Protein AF-A0A816VM87-F1 (afdb_monomer_lite)

Foldseek 3Di:
DPPPDDDDDAWDFDDDVDPDPGDIDGDDDDDPDDPDPCVPPDDPVCPPPD

Organism: NCBI:txid392030

Structure (mmCIF, N/CA/C/O backbone):
data_AF-A0A816VM87-F1
#
_entry.id   AF-A0A816VM87-F1
#
loop_
_atom_site.group_PDB
_atom_site.id
_atom_site.type_symbol
_atom_site.label_atom_id
_atom_site.label_alt_id
_atom_site.label_comp_id
_atom_site.label_asym_id
_atom_site.label_entity_id
_atom_site.label_seq_id
_atom_site.pdbx_PDB_ins_code
_atom_site.Cartn_x
_atom_site.Cartn_y
_atom_site.Cartn_z
_atom_site.occupancy
_atom_site.B_iso_or_equiv
_atom_site.auth_seq_id
_atom_site.auth_comp_id
_atom_site.auth_asym_id
_atom_site.auth_atom_id
_atom_site.pdbx_PDB_model_num
ATOM 1 N N . VAL A 1 1 ? -13.389 -5.568 20.977 1.00 40.44 1 VAL A N 1
ATOM 2 C CA . VAL A 1 1 ? -13.756 -6.710 20.108 1.00 40.44 1 VAL A C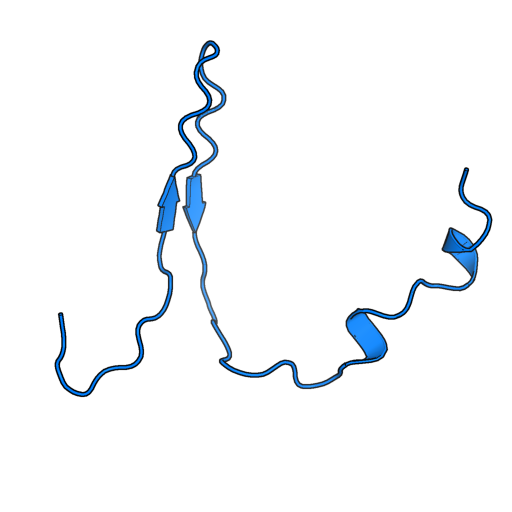A 1
ATOM 3 C C . VAL A 1 1 ? -15.243 -6.598 19.815 1.00 40.44 1 VAL A C 1
ATOM 5 O O . VAL A 1 1 ? -16.035 -6.872 20.708 1.00 40.44 1 VAL A O 1
ATOM 8 N N . SER A 1 2 ? -15.635 -6.102 18.641 1.00 46.50 2 SER A N 1
ATOM 9 C CA . SER A 1 2 ? -17.015 -6.255 18.163 1.00 46.50 2 SER A CA 1
ATOM 10 C C . SER A 1 2 ? -17.136 -7.669 17.598 1.00 46.50 2 SER A C 1
ATOM 12 O O . SER A 1 2 ? -16.270 -8.108 16.848 1.00 46.50 2 SER A O 1
ATOM 14 N N . ARG A 1 3 ? -18.153 -8.425 18.020 1.00 53.22 3 ARG A N 1
ATOM 15 C CA . ARG A 1 3 ? -18.329 -9.816 17.569 1.00 53.22 3 ARG A CA 1
ATOM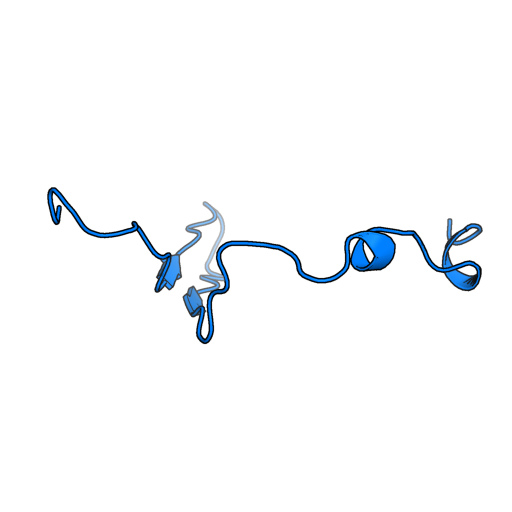 16 C C . ARG A 1 3 ? -18.867 -9.934 16.138 1.00 53.22 3 ARG A C 1
ATOM 18 O O . ARG A 1 3 ? -18.735 -11.002 15.564 1.00 53.22 3 ARG A O 1
ATOM 25 N N . ASP A 1 4 ? -19.322 -8.826 15.549 1.00 67.12 4 ASP A N 1
ATOM 26 C CA . ASP A 1 4 ? -19.873 -8.7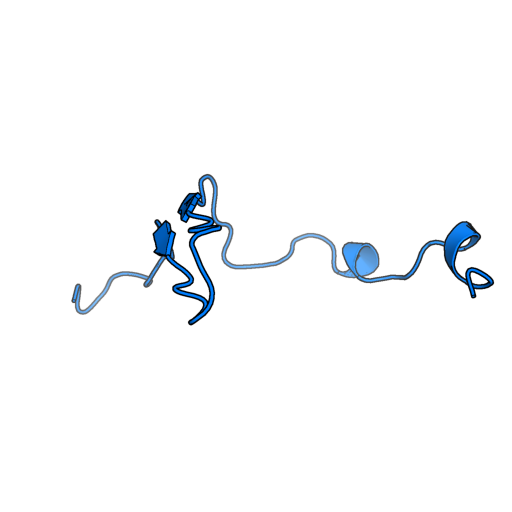63 14.186 1.00 67.12 4 ASP A CA 1
ATOM 27 C C . ASP A 1 4 ? -19.280 -7.616 13.336 1.00 67.12 4 ASP A C 1
ATOM 29 O O . ASP A 1 4 ? -19.793 -7.296 12.267 1.00 67.12 4 ASP A O 1
ATOM 33 N N . GLY A 1 5 ? -18.218 -6.946 13.806 1.00 64.75 5 GLY A N 1
ATOM 34 C CA . GLY A 1 5 ? -17.611 -5.812 13.100 1.00 64.75 5 GLY A CA 1
ATOM 35 C C . GLY A 1 5 ? -16.303 -6.185 12.411 1.00 64.75 5 GLY A C 1
ATOM 36 O O . GLY A 1 5 ? -15.456 -6.854 12.998 1.00 64.75 5 GLY A O 1
ATOM 37 N N . LEU A 1 6 ? -16.117 -5.716 11.176 1.00 69.44 6 LEU A N 1
ATOM 38 C CA . LEU A 1 6 ? -14.836 -5.795 10.474 1.00 69.44 6 LEU A CA 1
ATOM 39 C C . LEU A 1 6 ? -13.751 -5.078 11.294 1.00 69.44 6 LEU A C 1
ATOM 41 O O . LEU A 1 6 ? -13.898 -3.910 11.654 1.00 69.44 6 LEU A O 1
ATOM 45 N N . CYS A 1 7 ? -12.652 -5.773 11.584 1.00 73.75 7 CYS A N 1
ATOM 46 C CA . CYS A 1 7 ? -11.475 -5.166 12.199 1.00 73.75 7 CYS A CA 1
ATOM 47 C C . CYS A 1 7 ? -10.780 -4.264 11.171 1.00 73.75 7 CYS A C 1
ATOM 49 O O . CYS A 1 7 ? -10.101 -4.761 10.276 1.00 73.75 7 CYS A O 1
ATOM 51 N N . VAL A 1 8 ? -10.947 -2.948 11.307 1.00 76.69 8 VAL A N 1
ATOM 52 C CA . VAL A 1 8 ? -10.297 -1.945 10.452 1.00 76.69 8 VAL A CA 1
ATOM 53 C C . VAL A 1 8 ? -9.109 -1.333 11.202 1.00 76.69 8 VAL A C 1
ATOM 55 O O . VAL A 1 8 ? -9.271 -0.914 12.352 1.00 76.69 8 VAL A O 1
ATOM 58 N N . PRO A 1 9 ? -7.906 -1.280 10.604 1.00 72.88 9 PRO A N 1
ATOM 59 C CA . PRO A 1 9 ? -6.756 -0.643 11.236 1.00 72.88 9 PRO A CA 1
ATOM 60 C C . PRO A 1 9 ? -6.941 0.884 11.291 1.00 72.88 9 PRO A C 1
ATOM 62 O O . PRO A 1 9 ? -7.162 1.518 10.264 1.00 72.88 9 PRO A O 1
ATOM 65 N N . LEU A 1 10 ? -6.817 1.480 12.482 1.00 72.44 10 LEU A N 1
ATOM 66 C CA . LEU A 1 10 ? -6.915 2.938 12.687 1.00 72.44 10 LEU A CA 1
ATOM 67 C C . LEU A 1 10 ? -5.543 3.596 12.886 1.00 72.44 10 LEU A C 1
ATOM 69 O O . LEU A 1 10 ? -5.234 4.621 12.283 1.00 72.44 10 LEU A O 1
ATOM 73 N N . THR A 1 11 ? -4.699 3.002 13.732 1.00 71.50 11 THR A N 1
ATOM 74 C CA . THR A 1 11 ? -3.362 3.526 14.030 1.00 71.50 11 THR A CA 1
ATOM 75 C C . THR A 1 11 ? -2.399 2.378 14.281 1.00 71.50 11 THR A C 1
ATOM 77 O O . THR A 1 11 ? -2.708 1.457 15.042 1.00 71.50 11 THR A O 1
ATOM 80 N N . ARG A 1 12 ? -1.214 2.441 13.666 1.00 63.81 12 ARG A N 1
ATOM 81 C CA . ARG A 1 12 ? -0.114 1.507 13.929 1.00 63.81 12 ARG A CA 1
ATOM 82 C C . ARG A 1 12 ? 1.100 2.279 14.429 1.00 63.81 12 ARG A C 1
ATOM 84 O O . ARG A 1 12 ? 1.642 3.116 13.713 1.00 63.81 12 ARG A O 1
ATOM 91 N N . ASN A 1 13 ? 1.539 1.948 15.641 1.00 63.38 13 ASN A N 1
ATOM 92 C CA . ASN A 1 13 ? 2.786 2.443 16.214 1.00 63.38 13 ASN A CA 1
ATOM 93 C C . ASN A 1 13 ? 3.869 1.378 16.040 1.00 63.38 13 ASN A C 1
ATOM 95 O O . ASN A 1 13 ? 3.763 0.292 16.610 1.00 63.38 13 ASN A O 1
ATOM 99 N N . ASN A 1 14 ? 4.907 1.685 15.263 1.00 63.34 14 ASN A N 1
ATOM 100 C CA . ASN A 1 14 ? 6.090 0.834 15.175 1.00 63.34 14 ASN A CA 1
ATOM 101 C C . ASN A 1 14 ? 7.155 1.366 16.140 1.00 63.34 14 ASN A C 1
ATOM 103 O O . ASN A 1 14 ? 7.755 2.412 15.904 1.00 63.34 14 ASN A O 1
ATOM 107 N N . LEU A 1 15 ? 7.383 0.635 17.232 1.00 56.28 15 LEU A N 1
ATOM 108 C CA . LEU A 1 15 ? 8.489 0.891 18.151 1.00 56.28 15 LEU A CA 1
ATOM 109 C C . LEU A 1 15 ? 9.725 0.166 17.614 1.00 56.28 15 LEU A C 1
ATOM 111 O O . LEU A 1 15 ? 9.857 -1.046 17.767 1.00 56.28 15 LEU A O 1
ATOM 115 N N . ILE A 1 16 ? 10.611 0.895 16.941 1.00 57.94 16 ILE A N 1
ATOM 116 C CA . ILE A 1 16 ? 11.929 0.376 16.564 1.00 57.94 16 ILE A CA 1
ATOM 117 C C . ILE A 1 16 ? 12.842 0.573 17.779 1.00 57.94 16 ILE A C 1
ATOM 119 O O . ILE A 1 16 ? 12.846 1.645 18.377 1.00 57.94 16 ILE A O 1
ATOM 123 N N . SER A 1 17 ? 13.602 -0.453 18.171 1.00 55.62 17 SER A N 1
ATOM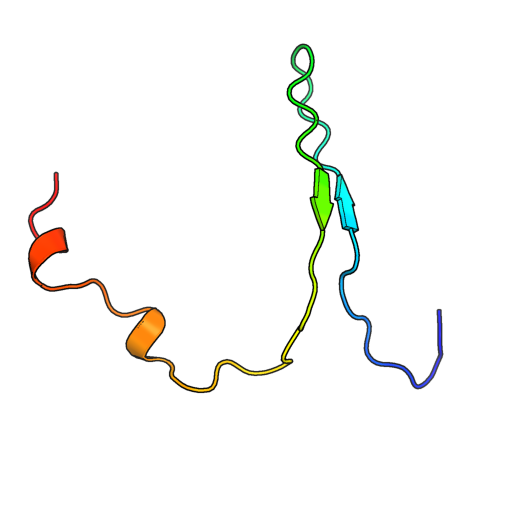 124 C CA . SER A 1 17 ? 14.457 -0.467 19.374 1.00 55.62 17 SER A CA 1
ATOM 125 C C . SER A 1 17 ? 15.715 0.418 19.274 1.00 55.62 17 SER A C 1
ATOM 127 O O . SER A 1 17 ? 16.739 0.115 19.884 1.00 55.62 17 SER A O 1
ATOM 129 N N . GLN A 1 18 ? 15.668 1.488 18.481 1.00 59.06 18 GLN A N 1
ATOM 130 C CA . GLN A 1 18 ? 16.733 2.475 18.297 1.00 59.06 18 GLN A CA 1
ATOM 131 C C . GLN A 1 18 ? 16.151 3.892 18.490 1.00 59.06 18 GLN A C 1
ATOM 133 O O . GLN A 1 18 ? 14.955 4.082 18.263 1.00 59.06 18 GLN A O 1
ATOM 138 N N . PRO A 1 19 ? 16.936 4.870 18.987 1.00 52.53 19 PRO A N 1
ATOM 139 C CA . PRO A 1 19 ? 16.419 6.143 19.511 1.00 52.53 19 PRO A CA 1
ATOM 140 C C . PRO A 1 19 ? 15.621 6.928 18.448 1.00 52.53 19 PRO A C 1
ATOM 142 O O . PRO A 1 19 ? 15.889 6.794 17.255 1.00 52.53 19 PRO A O 1
ATOM 145 N N . PRO A 1 20 ? 14.579 7.683 18.845 1.00 55.62 20 PRO A N 1
ATOM 146 C CA . PRO A 1 20 ? 13.227 7.410 18.377 1.00 55.62 20 PRO A CA 1
ATOM 147 C C . PRO A 1 20 ? 12.913 8.108 17.054 1.00 55.62 20 PRO A C 1
ATOM 149 O O . PRO A 1 20 ? 12.728 9.320 17.001 1.00 55.62 20 PRO A O 1
ATOM 152 N N . LEU A 1 21 ? 12.713 7.313 16.008 1.00 50.78 21 LEU A N 1
ATOM 153 C CA . LEU A 1 21 ? 11.766 7.645 14.946 1.00 50.78 21 LEU A CA 1
ATOM 154 C C . LEU A 1 21 ? 10.513 6.806 15.194 1.00 50.78 21 LEU A C 1
ATOM 156 O O . LEU A 1 21 ? 10.282 5.781 14.553 1.00 50.78 21 LEU A O 1
ATOM 160 N N . THR A 1 22 ? 9.725 7.202 16.195 1.00 57.50 22 THR A N 1
ATOM 161 C CA . THR A 1 22 ? 8.391 6.630 16.387 1.00 57.50 22 THR A CA 1
ATOM 162 C C . THR A 1 22 ? 7.508 7.144 15.256 1.00 57.50 22 THR A C 1
ATOM 164 O O . THR A 1 22 ? 6.911 8.212 15.359 1.00 57.50 22 THR A O 1
ATOM 167 N N . ASN A 1 23 ? 7.440 6.396 14.157 1.00 64.19 23 ASN A N 1
ATOM 168 C CA . ASN A 1 23 ? 6.516 6.697 13.071 1.00 64.19 23 ASN A CA 1
ATOM 169 C C . ASN A 1 23 ? 5.133 6.159 13.449 1.00 64.19 23 ASN A C 1
ATOM 171 O O . ASN A 1 23 ? 4.917 4.944 13.496 1.00 64.19 23 ASN A O 1
ATOM 175 N N . ALA A 1 24 ? 4.208 7.073 13.737 1.00 67.25 24 ALA A N 1
ATOM 176 C CA . ALA A 1 24 ? 2.790 6.768 13.853 1.00 67.25 24 ALA A CA 1
ATOM 177 C C . ALA A 1 24 ? 2.143 6.918 12.472 1.00 67.25 24 ALA A C 1
ATOM 179 O O . ALA A 1 24 ? 2.217 7.983 11.860 1.00 67.25 24 ALA A O 1
ATOM 180 N N . ILE A 1 25 ? 1.516 5.852 11.980 1.00 72.12 25 ILE A N 1
ATOM 181 C CA . ILE A 1 25 ? 0.753 5.879 10.727 1.00 72.12 25 ILE A CA 1
ATOM 182 C C . ILE A 1 25 ? -0.728 5.825 11.090 1.00 72.12 25 ILE A C 1
ATOM 184 O O . ILE A 1 25 ? -1.161 4.906 11.792 1.00 72.12 25 ILE A O 1
ATOM 188 N N . THR A 1 26 ? -1.484 6.812 10.609 1.00 76.12 26 THR A N 1
ATOM 189 C CA . THR A 1 26 ? -2.946 6.863 10.729 1.00 76.12 26 THR A CA 1
ATOM 190 C C . THR A 1 26 ? -3.549 6.496 9.383 1.00 76.12 26 THR A C 1
ATOM 192 O O . THR A 1 26 ? -3.187 7.090 8.370 1.00 76.12 26 THR A O 1
ATOM 195 N N . THR A 1 27 ? -4.446 5.516 9.367 1.00 74.88 27 THR A N 1
ATOM 196 C CA . THR A 1 27 ? -5.175 5.103 8.164 1.00 74.88 27 THR A CA 1
ATOM 197 C C . THR A 1 27 ? -6.576 5.699 8.178 1.00 74.88 27 THR A C 1
ATOM 199 O O . THR A 1 27 ? -7.364 5.416 9.080 1.00 74.88 27 THR A O 1
ATOM 202 N N . THR A 1 28 ? -6.890 6.502 7.163 1.00 80.12 28 THR A N 1
ATOM 203 C CA . THR A 1 28 ? -8.256 6.923 6.823 1.00 80.12 28 THR A CA 1
ATOM 204 C C . THR A 1 28 ? -8.685 6.210 5.538 1.00 80.12 28 THR A C 1
ATOM 206 O O . THR A 1 28 ? -7.836 5.735 4.788 1.00 80.12 28 THR A O 1
ATOM 209 N N . ASP A 1 29 ? -9.994 6.071 5.308 1.00 81.62 29 ASP A N 1
ATOM 210 C CA . ASP A 1 29 ? -10.544 5.601 4.021 1.00 81.62 29 ASP A CA 1
ATOM 211 C C . ASP A 1 29 ? -10.164 4.160 3.627 1.00 81.62 29 ASP A C 1
ATOM 213 O O . ASP A 1 29 ? -9.967 3.833 2.459 1.00 81.62 29 ASP A O 1
ATOM 217 N N . PHE A 1 30 ? -10.085 3.264 4.616 1.00 79.25 30 PHE A N 1
ATOM 218 C CA . PHE A 1 30 ? -9.822 1.846 4.373 1.00 79.25 30 PHE A CA 1
ATOM 219 C C . PHE A 1 30 ? -10.910 1.212 3.495 1.00 79.25 30 PHE A C 1
ATOM 221 O O . PHE A 1 30 ? -12.081 1.151 3.878 1.00 79.25 30 PHE A O 1
ATOM 228 N N . GLN A 1 31 ? -10.490 0.653 2.362 1.00 82.38 31 GLN A N 1
ATOM 229 C CA . GLN A 1 31 ? -11.311 -0.209 1.524 1.00 82.38 31 GLN A CA 1
ATOM 230 C C . GLN A 1 31 ? -10.830 -1.664 1.656 1.00 82.38 31 GLN A C 1
ATOM 232 O O . GLN A 1 31 ? -9.632 -1.931 1.573 1.00 82.38 31 GLN A O 1
ATOM 237 N N . PRO A 1 32 ? -11.736 -2.636 1.872 1.00 76.19 32 PRO A N 1
ATOM 238 C CA . PRO A 1 32 ? -11.364 -4.025 2.152 1.00 76.19 32 PRO A CA 1
ATOM 239 C C . PRO A 1 32 ? -10.839 -4.791 0.930 1.00 76.19 32 PRO A C 1
ATOM 241 O O . PRO A 1 32 ? -10.366 -5.918 1.077 1.00 76.19 32 PRO A O 1
ATOM 244 N N . LYS A 1 33 ? -10.962 -4.226 -0.272 1.00 82.75 33 LYS A N 1
ATOM 245 C CA . LYS A 1 33 ? -10.511 -4.821 -1.529 1.00 82.75 33 LYS A CA 1
ATOM 246 C C . LYS A 1 33 ? -9.696 -3.795 -2.301 1.00 82.75 33 LYS A C 1
ATOM 248 O O . LYS A 1 33 ? -9.916 -2.599 -2.161 1.00 82.75 33 LYS A O 1
ATOM 253 N N . VAL A 1 34 ? -8.763 -4.293 -3.101 1.00 86.25 34 VAL A N 1
ATOM 254 C CA . VAL A 1 34 ? -8.056 -3.490 -4.095 1.00 86.25 34 VAL A CA 1
ATOM 255 C C . VAL A 1 34 ? -8.917 -3.480 -5.354 1.00 86.25 34 VAL A C 1
ATOM 257 O O . VAL A 1 34 ? -9.211 -4.551 -5.887 1.00 86.25 34 VAL A O 1
ATOM 260 N N . ASP A 1 35 ? -9.341 -2.295 -5.790 1.00 87.88 35 ASP A N 1
ATOM 261 C CA . ASP A 1 35 ? -10.235 -2.139 -6.946 1.00 87.88 35 ASP A CA 1
ATOM 262 C C . ASP A 1 35 ? -9.535 -2.441 -8.280 1.00 87.88 35 ASP A C 1
ATOM 264 O O . ASP A 1 35 ? -10.144 -3.018 -9.179 1.00 87.88 35 ASP A O 1
ATOM 268 N N . ASP A 1 36 ? -8.247 -2.107 -8.393 1.00 92.06 36 ASP A N 1
ATOM 269 C CA . ASP A 1 36 ? -7.431 -2.356 -9.582 1.00 92.06 36 ASP A CA 1
ATOM 270 C C . ASP A 1 36 ? -6.123 -3.077 -9.202 1.00 92.06 36 ASP A C 1
ATOM 272 O O . ASP A 1 36 ? -5.240 -2.464 -8.594 1.00 92.06 36 ASP A O 1
ATOM 276 N N . PRO A 1 37 ? -5.963 -4.374 -9.529 1.00 88.69 37 PRO A N 1
ATOM 277 C CA . PRO A 1 37 ? -4.762 -5.132 -9.184 1.00 88.69 37 PRO A CA 1
ATOM 278 C C . PRO A 1 37 ? -3.509 -4.669 -9.943 1.00 88.69 37 PRO A C 1
ATOM 280 O O . PRO A 1 37 ? -2.405 -4.962 -9.482 1.00 88.69 37 PRO A O 1
ATOM 283 N N . SER A 1 38 ? -3.652 -3.931 -11.053 1.00 91.88 38 SER A N 1
ATOM 284 C CA . SER A 1 38 ? -2.512 -3.427 -11.835 1.00 91.88 38 SER A CA 1
ATOM 285 C C . SER A 1 38 ? -1.683 -2.378 -11.087 1.00 91.88 38 SER A C 1
ATOM 287 O O . SER A 1 38 ? -0.543 -2.115 -11.457 1.00 91.88 38 SER A O 1
ATOM 289 N N . ILE A 1 39 ? -2.187 -1.839 -9.967 1.00 88.62 39 ILE A N 1
ATOM 290 C CA . ILE A 1 39 ? -1.408 -0.972 -9.068 1.00 88.62 39 ILE A CA 1
ATOM 291 C C . ILE A 1 39 ? -0.163 -1.666 -8.491 1.00 88.62 39 ILE A C 1
ATOM 293 O O . ILE A 1 39 ? 0.757 -1.003 -8.014 1.00 88.62 39 ILE A O 1
ATOM 297 N N . LEU A 1 40 ? -0.137 -3.003 -8.513 1.00 88.06 40 LEU A N 1
ATOM 298 C CA . LEU A 1 40 ? 1.009 -3.808 -8.098 1.00 88.06 40 LEU A CA 1
ATOM 299 C C . LEU A 1 40 ? 1.989 -4.085 -9.249 1.00 88.06 40 LEU A C 1
ATOM 301 O O . LEU A 1 40 ? 3.085 -4.591 -8.996 1.00 88.06 40 LEU A O 1
ATOM 305 N N . ASP A 1 41 ? 1.624 -3.768 -10.494 1.00 91.69 41 ASP A N 1
ATOM 306 C CA . ASP A 1 41 ? 2.497 -3.959 -11.645 1.00 91.69 41 ASP A CA 1
ATOM 307 C C . ASP A 1 41 ? 3.616 -2.915 -11.633 1.00 91.69 41 ASP A C 1
ATOM 309 O O . ASP A 1 41 ? 3.392 -1.713 -11.502 1.00 91.69 41 ASP A O 1
ATOM 313 N N . ILE A 1 42 ? 4.854 -3.378 -11.803 1.00 88.38 42 ILE A N 1
ATOM 314 C CA . 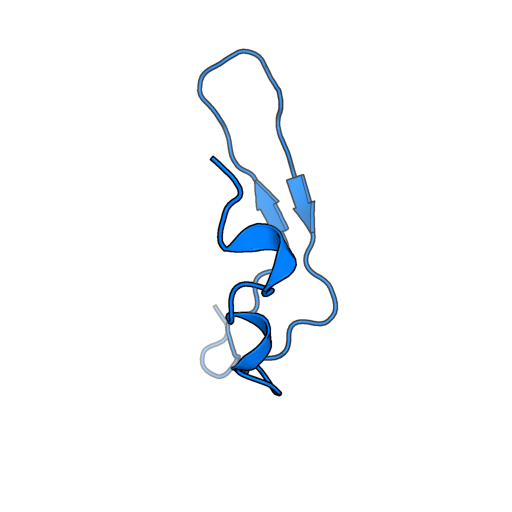ILE A 1 42 ? 6.018 -2.492 -11.847 1.00 88.38 42 ILE A CA 1
ATOM 315 C C . ILE A 1 42 ? 5.964 -1.667 -13.144 1.00 88.38 42 ILE A C 1
ATOM 317 O O . ILE A 1 42 ? 6.004 -2.257 -14.238 1.00 88.38 42 ILE A O 1
ATOM 321 N N . PRO A 1 43 ? 5.936 -0.320 -13.058 1.00 88.25 43 PRO A N 1
ATOM 322 C CA . PRO A 1 43 ? 5.952 0.545 -14.229 1.00 88.25 43 PRO A CA 1
ATOM 323 C C . PRO A 1 43 ? 7.151 0.249 -15.129 1.00 88.25 43 PRO A C 1
ATOM 325 O O . PRO A 1 43 ? 8.235 -0.092 -14.654 1.00 88.25 43 PRO A O 1
ATOM 328 N N . ALA A 1 44 ? 6.978 0.398 -16.444 1.00 86.56 44 ALA A N 1
ATOM 329 C CA . ALA A 1 44 ? 8.029 0.088 -17.417 1.00 86.56 44 ALA A CA 1
ATOM 330 C C . ALA A 1 44 ? 9.333 0.869 -17.165 1.00 86.56 44 ALA A C 1
ATOM 332 O O . ALA A 1 44 ? 10.419 0.324 -17.345 1.00 86.56 44 ALA A O 1
ATOM 333 N N . GLU A 1 45 ? 9.214 2.107 -16.687 1.00 87.00 45 GLU A N 1
ATOM 334 C CA . GLU A 1 45 ? 10.319 2.978 -16.267 1.00 87.00 45 GLU A CA 1
ATOM 335 C C . GLU A 1 45 ? 11.150 2.411 -15.104 1.00 87.00 45 GLU A C 1
ATOM 337 O O . GLU A 1 45 ? 12.359 2.622 -15.053 1.00 87.00 45 GLU A O 1
ATOM 342 N N . CYS A 1 46 ? 10.540 1.615 -14.225 1.00 85.12 46 CYS A N 1
ATOM 343 C CA . CYS A 1 4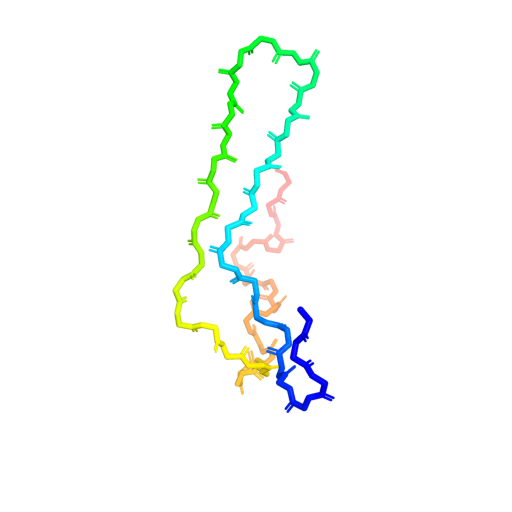6 ? 11.200 0.999 -13.075 1.00 85.12 46 CYS A CA 1
ATOM 344 C C . CYS A 1 46 ? 11.776 -0.393 -13.383 1.00 85.12 46 CYS A C 1
ATOM 346 O O . CYS A 1 46 ? 12.467 -0.961 -12.542 1.00 85.12 46 CYS A O 1
ATOM 348 N N . LYS A 1 47 ? 11.533 -0.961 -14.576 1.00 78.50 47 LYS A N 1
ATOM 349 C CA . LYS A 1 47 ? 11.970 -2.333 -14.918 1.00 78.50 47 LYS A CA 1
ATOM 350 C C . LYS A 1 47 ? 13.487 -2.501 -15.005 1.00 78.50 47 LYS A C 1
ATOM 352 O O . LYS A 1 47 ? 13.969 -3.621 -14.895 1.00 78.50 47 LYS A O 1
ATOM 357 N N . ASN A 1 48 ? 14.217 -1.402 -15.185 1.00 80.81 48 ASN A N 1
ATOM 358 C CA . ASN A 1 48 ? 15.679 -1.385 -15.269 1.00 80.81 48 ASN A CA 1
ATOM 359 C C . ASN A 1 48 ? 16.323 -0.531 -14.162 1.00 80.81 48 ASN A C 1
ATOM 361 O O . ASN A 1 48 ? 17.504 -0.201 -14.266 1.00 80.81 48 ASN A O 1
ATOM 365 N N . ALA A 1 49 ? 15.555 -0.135 -13.140 1.00 68.19 49 ALA A N 1
ATOM 366 C CA . ALA A 1 49 ? 16.090 0.570 -11.983 1.00 68.19 49 ALA A CA 1
ATOM 367 C C . ALA A 1 49 ? 16.869 -0.436 -11.124 1.00 68.19 49 ALA A C 1
ATOM 369 O O . ALA A 1 49 ? 16.275 -1.283 -10.458 1.00 68.19 49 ALA A O 1
ATOM 370 N N . VAL A 1 50 ? 18.198 -0.380 -11.226 1.00 60.59 50 VAL A N 1
ATOM 371 C CA . VAL A 1 50 ? 19.141 -1.088 -10.348 1.00 60.59 50 VAL A CA 1
ATOM 372 C C . VAL A 1 50 ? 19.357 -0.268 -9.086 1.00 60.59 50 VAL A C 1
ATOM 374 O O . VAL A 1 50 ? 19.590 0.954 -9.231 1.00 60.59 50 VAL A O 1
#

Radius of gyration: 17.09 Å; chains: 1; bounding box: 39×18×38 Å

Sequence (50 aa):
VSRDGLCVPLTRNNLISQPPLTNAITTTDFQPKVDDPSILDIPAECKNAV

Secondary structure (DSSP, 8-state):
--SSS-----EEEE--SSS---EEEE--S--SS-S-GGGGSPPGGGTT--

pLDDT: mean 72.4, std 13.36, range [40.44, 92.06]